Protein AF-A0A1E7RTI7-F1 (afdb_monomer)

pLDDT: mean 89.6, std 7.68, range [53.97, 96.56]

Solvent-accessible surface area (backbone atoms only — not comparable to full-atom values): 3024 Å² total; per-residue (Å²): 122,62,69,61,55,48,51,54,50,19,56,50,41,19,49,52,51,35,56,73,68,69,60,65,81,94,42,64,67,62,31,38,56,52,16,46,54,52,47,51,49,55,50,51,51,55,51,50,56,54,58,78,72,106

Foldseek 3Di:
DVVVVLVVQLVVQLVVVCVVVVNDPPCSVVSSVVSNVVSVVVVVVVVVVVVVVD

Radius of gyration: 13.21 Å; Cα contacts (8 Å, |Δi|>4): 23; chains: 1; bounding box: 31×25×34 Å

Mean predicted aligned error: 4.11 Å

Sequence (54 aa):
MDDEQKAERTRELARQIWEAEGRPDGHSARHWHMAERLVAAEVEAAQYDQEASR

Secondary structure (DSSP, 8-state):
-HHHHHHHHHHHHHHHHHHHTT--TT-HHHHHHHH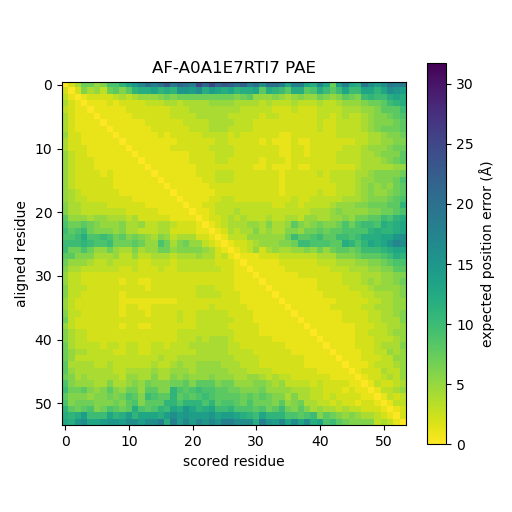HHHHHHHHHHHHHHHHHT-

Structure (mmCIF, N/CA/C/O backbone):
data_AF-A0A1E7RTI7-F1
#
_entry.id   AF-A0A1E7RTI7-F1
#
loop_
_atom_site.group_PDB
_atom_site.id
_atom_site.type_symbol
_atom_site.label_atom_id
_atom_site.label_alt_id
_atom_site.label_comp_id
_atom_site.label_asym_id
_atom_site.label_entity_id
_atom_site.label_seq_id
_atom_site.pdbx_PDB_ins_code
_atom_site.Cartn_x
_atom_site.Cartn_y
_atom_site.Cartn_z
_atom_site.occupancy
_atom_site.B_iso_or_equiv
_atom_site.auth_seq_id
_atom_site.auth_comp_id
_atom_site.auth_asym_id
_atom_site.auth_atom_id
_atom_site.pdbx_PDB_model_num
ATOM 1 N N . MET A 1 1 ? -1.402 14.161 11.781 1.00 53.97 1 MET A N 1
ATOM 2 C CA . MET A 1 1 ? -0.302 13.175 11.903 1.00 53.97 1 MET A CA 1
ATOM 3 C C . MET A 1 1 ? -0.577 11.924 11.065 1.00 53.97 1 MET A C 1
ATOM 5 O O . MET A 1 1 ? 0.304 11.083 10.958 1.00 53.97 1 MET A O 1
ATOM 9 N N . ASP A 1 2 ? -1.757 11.800 10.450 1.00 76.19 2 ASP A N 1
ATOM 10 C CA . ASP A 1 2 ? -2.169 10.599 9.712 1.00 76.19 2 ASP A CA 1
ATOM 11 C C . ASP A 1 2 ? -1.548 10.499 8.313 1.00 76.19 2 ASP A C 1
ATOM 13 O O . ASP A 1 2 ? -1.347 9.398 7.815 1.00 76.19 2 ASP A O 1
ATOM 17 N N . ASP A 1 3 ? -1.192 11.623 7.684 1.00 82.62 3 ASP A N 1
ATOM 18 C CA . ASP A 1 3 ? -0.658 11.622 6.314 1.00 82.62 3 ASP A CA 1
ATOM 19 C C . ASP A 1 3 ? 0.736 10.985 6.216 1.00 82.62 3 ASP A C 1
ATOM 21 O O . ASP A 1 3 ? 1.016 10.256 5.266 1.00 82.62 3 ASP A O 1
ATOM 25 N N . GLU A 1 4 ? 1.590 11.191 7.223 1.00 87.88 4 GLU A N 1
ATOM 26 C CA . GLU A 1 4 ? 2.916 10.564 7.281 1.00 87.88 4 GLU A CA 1
ATOM 27 C C . GLU A 1 4 ? 2.805 9.051 7.511 1.00 87.88 4 GLU A C 1
ATOM 29 O O . GLU A 1 4 ? 3.410 8.270 6.781 1.00 87.88 4 GLU A O 1
ATOM 34 N N . GLN A 1 5 ? 1.919 8.627 8.417 1.00 88.25 5 GLN A N 1
ATOM 35 C CA . GLN A 1 5 ? 1.639 7.208 8.663 1.00 88.25 5 GLN A CA 1
ATOM 36 C C . GLN A 1 5 ? 1.079 6.514 7.412 1.00 88.25 5 GLN A C 1
ATOM 38 O O . GLN A 1 5 ? 1.487 5.401 7.076 1.00 88.25 5 GLN A O 1
ATOM 43 N N . LYS A 1 6 ? 0.186 7.183 6.667 1.00 90.19 6 LYS A N 1
ATOM 44 C CA . LYS A 1 6 ? -0.323 6.682 5.380 1.00 90.19 6 LYS A CA 1
ATOM 45 C C . LYS A 1 6 ? 0.790 6.548 4.344 1.00 90.19 6 LYS A C 1
ATOM 47 O O . LYS A 1 6 ? 0.831 5.547 3.629 1.00 90.19 6 LYS A O 1
ATOM 52 N N . ALA A 1 7 ? 1.691 7.524 4.254 1.00 92.88 7 ALA 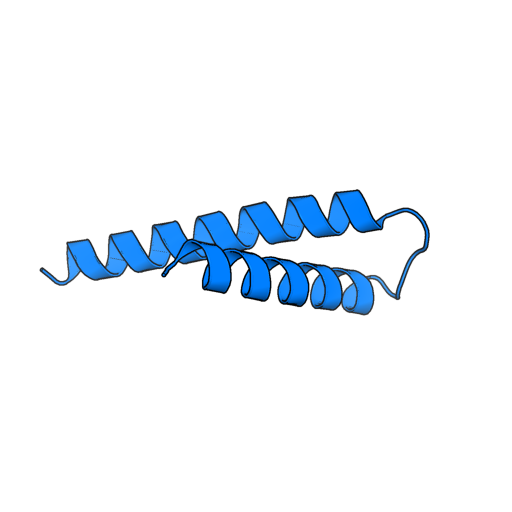A N 1
ATOM 53 C CA . ALA A 1 7 ? 2.812 7.483 3.319 1.00 92.88 7 ALA A CA 1
ATOM 54 C C . ALA A 1 7 ? 3.798 6.346 3.646 1.00 92.88 7 ALA A C 1
ATOM 56 O O . ALA A 1 7 ? 4.201 5.602 2.747 1.00 92.88 7 ALA A O 1
ATOM 57 N N . GLU A 1 8 ? 4.139 6.156 4.924 1.00 94.06 8 GLU A N 1
ATOM 58 C CA . GLU A 1 8 ? 4.985 5.047 5.382 1.00 94.06 8 GLU A CA 1
ATOM 59 C C . GLU A 1 8 ? 4.344 3.692 5.078 1.00 94.06 8 GLU A C 1
ATOM 61 O O . GLU A 1 8 ? 4.977 2.817 4.475 1.00 94.06 8 GLU A O 1
ATOM 66 N N . ARG A 1 9 ? 3.054 3.547 5.400 1.00 94.25 9 ARG A N 1
ATOM 67 C CA . ARG A 1 9 ? 2.293 2.326 5.133 1.00 94.25 9 ARG A CA 1
ATOM 68 C C . ARG A 1 9 ? 2.202 2.024 3.637 1.00 94.25 9 ARG A C 1
ATOM 70 O O . ARG A 1 9 ? 2.368 0.875 3.233 1.00 94.25 9 ARG A O 1
ATOM 77 N N . THR A 1 10 ? 2.013 3.053 2.812 1.00 95.38 10 THR A N 1
ATOM 78 C CA . THR A 1 10 ? 1.953 2.932 1.346 1.00 95.38 10 THR A CA 1
ATOM 79 C C . THR A 1 10 ? 3.279 2.424 0.795 1.00 95.38 10 THR A C 1
ATOM 81 O O . THR A 1 10 ? 3.308 1.485 -0.000 1.00 95.38 10 THR A O 1
ATOM 84 N N . ARG A 1 11 ? 4.400 2.991 1.256 1.00 95.62 11 ARG A N 1
ATOM 85 C CA . ARG A 1 11 ? 5.738 2.555 0.845 1.00 95.62 11 ARG A CA 1
ATOM 86 C C . ARG A 1 11 ? 6.006 1.105 1.233 1.00 95.62 11 ARG A C 1
ATOM 88 O O . ARG A 1 11 ? 6.582 0.355 0.443 1.00 95.62 11 ARG A O 1
ATOM 95 N N . GLU A 1 12 ? 5.608 0.712 2.436 1.00 96.12 12 GLU A N 1
ATOM 96 C CA . GLU A 1 12 ? 5.786 -0.656 2.901 1.00 96.12 12 GLU A CA 1
ATOM 97 C C . GLU A 1 12 ? 4.935 -1.652 2.103 1.00 96.12 12 GLU A C 1
ATOM 99 O O . GLU A 1 12 ? 5.469 -2.656 1.630 1.00 96.12 12 GLU A O 1
ATOM 104 N N . LEU A 1 13 ? 3.654 -1.353 1.874 1.00 95.88 13 LEU A N 1
ATOM 105 C CA . LEU A 1 13 ? 2.773 -2.182 1.049 1.00 95.88 13 LEU A CA 1
ATOM 106 C C . LEU A 1 13 ? 3.279 -2.294 -0.390 1.00 95.88 13 LEU A C 1
ATOM 108 O O . LEU A 1 13 ? 3.327 -3.397 -0.929 1.00 95.88 13 LEU A O 1
ATOM 112 N N . ALA A 1 14 ? 3.729 -1.195 -1.000 1.00 95.81 14 ALA A N 1
ATOM 113 C CA . ALA A 1 14 ? 4.280 -1.216 -2.353 1.00 95.81 14 ALA A CA 1
ATOM 114 C C . ALA A 1 14 ? 5.496 -2.152 -2.448 1.00 95.81 14 ALA A C 1
ATOM 116 O O . ALA A 1 14 ? 5.606 -2.930 -3.398 1.00 95.81 14 ALA A O 1
ATOM 117 N N . ARG A 1 15 ? 6.374 -2.135 -1.433 1.00 93.94 15 ARG A N 1
ATOM 118 C CA . ARG A 1 15 ? 7.513 -3.059 -1.334 1.00 93.94 15 ARG A CA 1
ATOM 119 C C . ARG A 1 15 ? 7.058 -4.508 -1.160 1.00 93.94 15 ARG A C 1
ATOM 121 O O . ARG A 1 15 ? 7.589 -5.378 -1.843 1.00 93.94 15 ARG A O 1
ATOM 128 N N . GLN A 1 16 ? 6.092 -4.775 -0.280 1.00 95.25 16 GLN A N 1
ATOM 129 C CA . GLN A 1 16 ? 5.573 -6.130 -0.051 1.00 95.25 16 GLN A CA 1
ATOM 130 C C . GLN A 1 16 ? 4.948 -6.719 -1.320 1.00 95.25 16 GLN A C 1
ATOM 132 O O . GLN A 1 16 ? 5.227 -7.862 -1.671 1.00 95.25 16 GLN A O 1
ATOM 137 N N . ILE A 1 17 ? 4.157 -5.922 -2.040 1.00 93.88 17 ILE A N 1
ATOM 138 C CA . ILE A 1 17 ? 3.569 -6.296 -3.327 1.00 93.88 17 ILE A CA 1
ATOM 139 C C . ILE A 1 17 ? 4.672 -6.611 -4.345 1.00 93.88 17 ILE A C 1
ATOM 141 O O . ILE A 1 17 ? 4.627 -7.644 -5.009 1.00 93.88 17 ILE A O 1
ATOM 145 N N . TRP A 1 18 ? 5.674 -5.737 -4.463 1.00 94.12 18 TRP A N 1
ATOM 146 C CA . TRP A 1 18 ? 6.790 -5.928 -5.388 1.00 94.12 18 TRP A CA 1
ATOM 147 C C . TRP A 1 18 ? 7.588 -7.203 -5.081 1.00 94.12 18 TRP A C 1
ATOM 149 O O . TRP A 1 18 ? 7.927 -7.958 -5.991 1.00 94.12 18 TRP A O 1
ATOM 159 N N . GLU A 1 19 ? 7.855 -7.480 -3.803 1.00 94.44 19 GLU A N 1
ATOM 160 C CA . GLU A 1 19 ? 8.525 -8.707 -3.364 1.00 94.44 19 GLU A CA 1
ATOM 161 C C . GLU A 1 19 ? 7.683 -9.958 -3.641 1.00 94.44 19 GLU A C 1
ATOM 163 O O . GLU A 1 19 ? 8.224 -10.945 -4.140 1.00 94.44 19 GLU A O 1
ATOM 168 N N . ALA A 1 20 ? 6.373 -9.908 -3.385 1.00 93.62 20 ALA A N 1
ATOM 169 C CA . ALA A 1 20 ? 5.450 -11.013 -3.647 1.00 93.62 20 ALA A CA 1
ATOM 170 C C . ALA A 1 20 ? 5.325 -11.340 -5.145 1.00 93.62 20 ALA A C 1
ATOM 172 O O . ALA A 1 20 ? 5.174 -12.503 -5.512 1.00 93.62 20 ALA A O 1
ATOM 173 N N . GLU A 1 21 ? 5.438 -10.334 -6.016 1.00 92.44 21 GLU A N 1
ATOM 174 C CA . GLU A 1 21 ? 5.439 -10.514 -7.473 1.00 92.44 21 GLU A CA 1
ATOM 175 C C . GLU A 1 21 ? 6.801 -10.943 -8.049 1.00 92.44 21 GLU A C 1
ATOM 177 O O . GLU A 1 21 ? 6.944 -11.076 -9.264 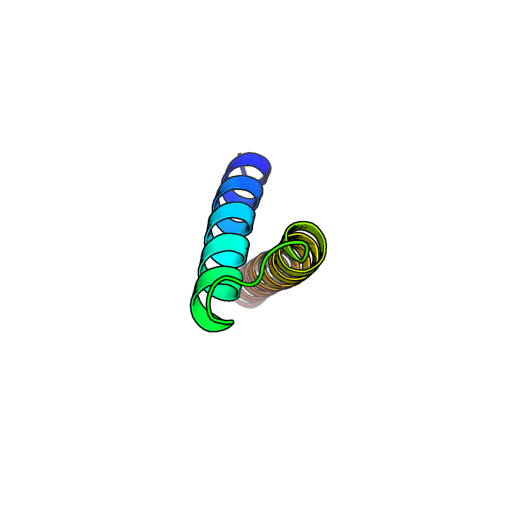1.00 92.44 21 GLU A O 1
ATOM 182 N N . GLY A 1 22 ? 7.813 -11.179 -7.208 1.00 93.44 22 GLY A N 1
ATOM 183 C CA . GLY A 1 22 ? 9.129 -11.634 -7.663 1.00 93.44 22 GLY A CA 1
ATOM 184 C C . GLY A 1 22 ? 10.034 -10.511 -8.167 1.00 93.44 22 GLY A C 1
ATOM 185 O O . GLY A 1 22 ? 10.959 -10.768 -8.932 1.00 93.44 22 GLY A O 1
ATOM 186 N N . ARG A 1 23 ? 9.797 -9.279 -7.705 1.00 90.00 23 ARG A N 1
ATOM 187 C CA . ARG A 1 23 ? 10.603 -8.086 -7.992 1.00 90.00 23 ARG A CA 1
ATOM 188 C C . ARG A 1 23 ? 10.684 -7.718 -9.481 1.00 90.00 23 ARG A C 1
ATOM 190 O O . ARG A 1 23 ? 11.785 -7.527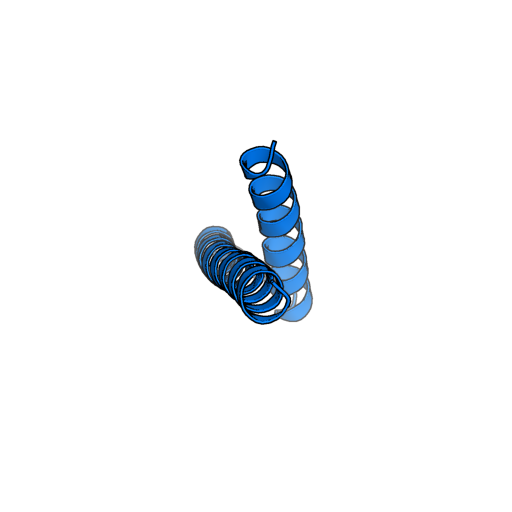 -9.995 1.00 90.00 23 ARG A O 1
ATOM 197 N N . PRO A 1 24 ? 9.548 -7.593 -10.189 1.00 91.81 24 PRO A N 1
ATOM 198 C CA . PRO A 1 24 ? 9.576 -7.245 -11.599 1.00 91.81 24 PRO A CA 1
ATOM 199 C C . PRO A 1 24 ? 10.011 -5.784 -11.786 1.00 91.81 24 PRO A C 1
ATOM 201 O O . PRO A 1 24 ? 9.567 -4.883 -11.066 1.00 91.81 24 PRO A O 1
ATOM 204 N N . ASP A 1 25 ? 10.871 -5.546 -12.771 1.00 87.75 25 ASP A N 1
ATOM 205 C CA . ASP A 1 25 ? 11.313 -4.205 -13.147 1.00 87.75 25 ASP A CA 1
ATOM 206 C C . ASP A 1 25 ? 10.214 -3.440 -13.902 1.00 87.75 25 ASP A C 1
ATOM 208 O O . ASP 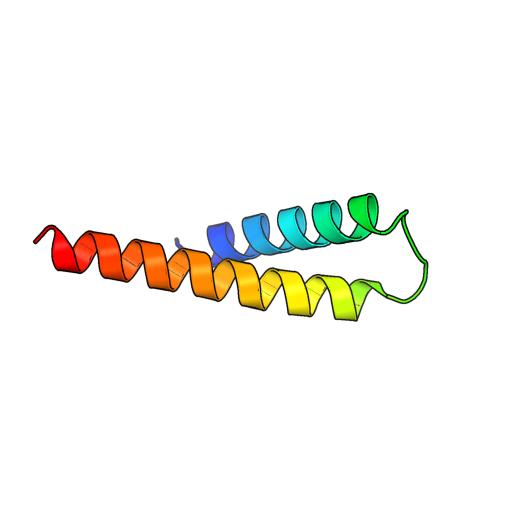A 1 25 ? 9.384 -4.019 -14.601 1.00 87.75 25 ASP A O 1
ATOM 212 N N . GLY A 1 26 ? 10.191 -2.111 -13.764 1.00 87.25 26 GLY A N 1
ATOM 213 C CA . GLY A 1 26 ? 9.287 -1.235 -14.525 1.00 87.25 26 GLY A CA 1
ATOM 214 C C . GLY A 1 26 ? 7.830 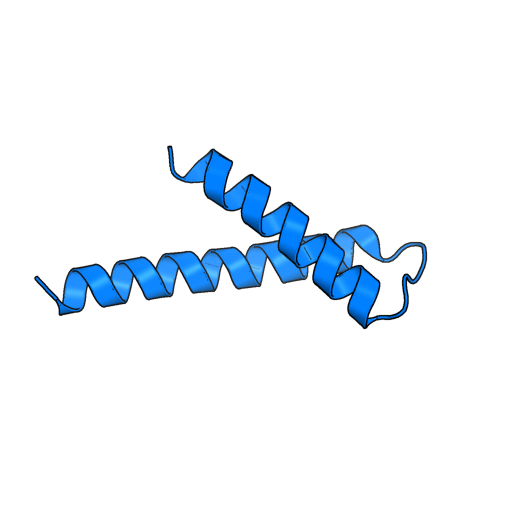-1.183 -14.041 1.00 87.25 26 GLY A C 1
ATOM 215 O O . GLY A 1 26 ? 7.032 -0.439 -14.607 1.00 87.25 26 GLY A O 1
ATOM 216 N N . HIS A 1 27 ? 7.473 -1.907 -12.976 1.00 86.56 27 HIS A N 1
ATOM 217 C CA . HIS A 1 27 ? 6.103 -1.944 -12.443 1.00 86.56 27 HIS A CA 1
ATOM 218 C C . HIS A 1 27 ? 5.889 -1.134 -11.156 1.00 86.56 27 HIS A C 1
ATOM 220 O O . HIS A 1 27 ? 4.771 -1.105 -10.642 1.00 86.56 27 HIS A O 1
ATOM 226 N N . SER A 1 28 ? 6.903 -0.405 -10.682 1.0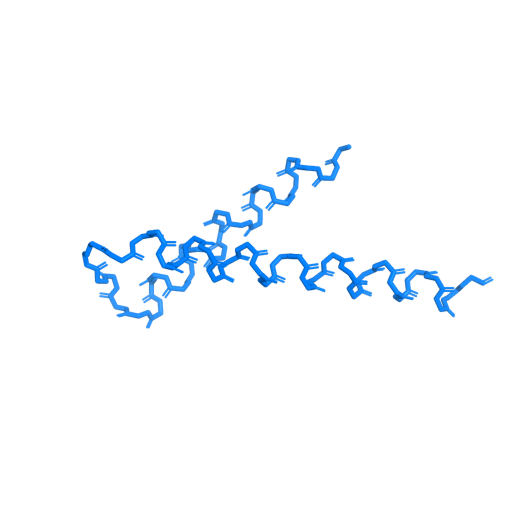0 86.25 28 SER A N 1
ATOM 227 C CA . SER A 1 28 ? 6.875 0.305 -9.395 1.00 86.25 28 SER A CA 1
ATOM 228 C C . SER A 1 28 ? 5.674 1.244 -9.234 1.00 86.25 28 SER A C 1
ATOM 230 O O . SER A 1 28 ? 5.074 1.289 -8.166 1.00 86.25 28 SER A O 1
ATOM 232 N N . ALA A 1 29 ? 5.265 1.948 -10.296 1.00 90.62 29 ALA A N 1
ATOM 233 C CA . ALA A 1 29 ? 4.091 2.826 -10.264 1.00 90.62 29 ALA A CA 1
ATOM 234 C C . ALA A 1 29 ? 2.773 2.050 -10.084 1.00 90.62 29 ALA A C 1
ATOM 236 O O . ALA A 1 29 ? 1.883 2.488 -9.358 1.00 90.62 29 ALA A O 1
ATOM 237 N N . ARG A 1 30 ? 2.656 0.865 -10.702 1.00 92.25 30 ARG A N 1
ATOM 238 C CA . ARG A 1 30 ? 1.487 -0.013 -10.549 1.00 92.25 30 ARG A CA 1
ATOM 239 C C . ARG A 1 30 ? 1.391 -0.535 -9.117 1.00 92.25 30 ARG A C 1
ATOM 241 O O . ARG A 1 30 ? 0.303 -0.545 -8.547 1.00 92.25 30 ARG A O 1
ATOM 248 N N . HIS A 1 31 ? 2.520 -0.948 -8.540 1.00 94.50 31 HIS A N 1
ATOM 249 C CA . HIS A 1 31 ? 2.583 -1.408 -7.150 1.00 94.50 31 HIS A CA 1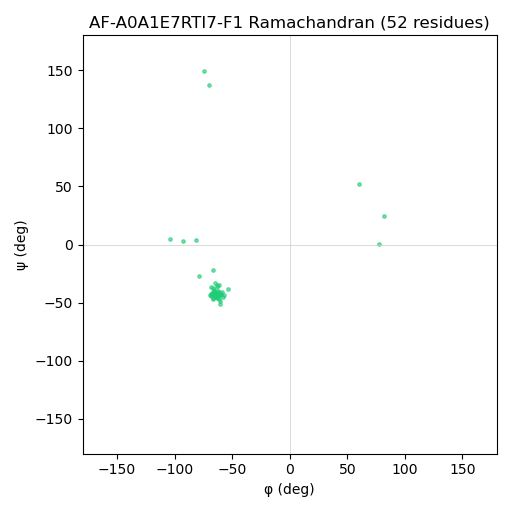
ATOM 250 C C . HIS A 1 31 ? 2.270 -0.287 -6.168 1.00 94.50 31 HIS A C 1
ATOM 252 O O . HIS A 1 31 ? 1.522 -0.512 -5.223 1.00 94.50 31 HIS A O 1
ATOM 258 N N . TRP A 1 32 ? 2.780 0.919 -6.428 1.00 94.06 32 TRP A N 1
ATOM 259 C CA . TRP A 1 32 ? 2.495 2.100 -5.620 1.00 94.06 32 TRP A CA 1
ATOM 260 C C . TRP A 1 32 ? 1.003 2.439 -5.615 1.00 94.06 32 TRP A C 1
ATOM 262 O O . TRP A 1 32 ? 0.403 2.501 -4.549 1.00 94.06 32 TRP A O 1
ATOM 272 N N . HIS A 1 33 ? 0.363 2.538 -6.784 1.00 95.44 33 HIS A N 1
ATOM 273 C CA . HIS A 1 33 ? -1.082 2.784 -6.855 1.00 95.44 33 HIS A CA 1
ATOM 274 C C . HIS A 1 33 ? -1.918 1.684 -6.198 1.00 95.44 33 HIS A C 1
ATOM 276 O O . HIS A 1 33 ? -2.967 1.962 -5.616 1.00 95.44 33 HIS A O 1
ATOM 282 N N . MET A 1 34 ? -1.486 0.424 -6.284 1.00 94.88 34 MET A N 1
ATOM 283 C CA . MET A 1 34 ? -2.172 -0.659 -5.583 1.00 94.88 34 MET A CA 1
ATOM 284 C C . MET A 1 34 ? -2.027 -0.522 -4.063 1.00 94.88 34 MET A C 1
ATOM 286 O O . MET A 1 34 ? -3.012 -0.687 -3.349 1.00 94.88 34 MET A O 1
ATOM 290 N N . ALA A 1 35 ? -0.838 -0.158 -3.579 1.00 96.56 35 ALA A N 1
ATOM 291 C CA . ALA A 1 35 ? -0.595 0.114 -2.169 1.00 96.56 35 ALA A CA 1
ATOM 292 C C . ALA A 1 35 ? -1.416 1.305 -1.656 1.00 96.56 35 ALA A C 1
ATOM 294 O O . ALA A 1 35 ? -2.058 1.181 -0.620 1.00 96.56 35 ALA A O 1
ATOM 295 N N . GLU A 1 36 ? -1.479 2.412 -2.401 1.00 95.19 36 GLU A N 1
ATOM 296 C CA . GLU A 1 36 ? -2.278 3.593 -2.036 1.00 95.19 36 GLU A CA 1
ATOM 297 C C . GLU A 1 36 ? -3.755 3.241 -1.836 1.00 95.19 36 GLU A C 1
ATOM 299 O O . GLU A 1 36 ? -4.373 3.657 -0.858 1.00 95.19 36 GLU A O 1
ATOM 304 N N . ARG A 1 37 ? -4.320 2.420 -2.731 1.00 95.88 37 ARG A N 1
ATOM 305 C CA . ARG A 1 37 ? -5.712 1.963 -2.621 1.00 95.88 37 ARG A CA 1
ATOM 306 C C . ARG A 1 37 ? -5.946 1.076 -1.401 1.00 95.88 37 ARG A C 1
ATOM 308 O O . ARG A 1 37 ? -6.996 1.185 -0.777 1.00 95.88 37 ARG A O 1
ATOM 315 N N . LEU A 1 38 ? -4.993 0.203 -1.072 1.00 95.00 38 LEU A N 1
ATOM 316 C CA . LEU A 1 38 ? -5.081 -0.656 0.111 1.00 95.00 38 LEU A CA 1
ATOM 317 C C . LEU A 1 38 ? -4.999 0.167 1.398 1.00 95.00 38 LEU A C 1
ATOM 319 O O . LEU A 1 38 ? -5.817 -0.033 2.287 1.00 95.00 38 LEU A O 1
ATOM 323 N N . VAL A 1 39 ? -4.085 1.137 1.471 1.00 94.88 39 VAL A N 1
ATOM 324 C CA . VAL A 1 39 ? -3.969 2.036 2.630 1.00 94.88 39 VAL A CA 1
ATOM 325 C C . VAL A 1 39 ? -5.211 2.901 2.793 1.00 94.88 39 VAL A C 1
ATOM 327 O O . VAL A 1 39 ? -5.691 3.065 3.910 1.00 94.88 39 VAL A O 1
ATOM 330 N N . ALA A 1 40 ? -5.763 3.432 1.700 1.00 92.38 40 ALA A N 1
ATOM 331 C CA . ALA A 1 40 ? -7.013 4.184 1.754 1.00 92.38 40 ALA A CA 1
ATOM 332 C C . ALA A 1 40 ? -8.151 3.336 2.347 1.00 92.38 40 ALA A C 1
ATOM 334 O O . ALA A 1 40 ? -8.837 3.796 3.255 1.00 92.38 40 ALA A O 1
ATOM 335 N N . ALA A 1 41 ? -8.281 2.078 1.913 1.00 94.00 41 ALA A N 1
ATOM 336 C CA . ALA A 1 41 ? -9.271 1.153 2.457 1.00 94.00 41 ALA A CA 1
ATOM 337 C C . ALA A 1 41 ? -9.008 0.784 3.932 1.00 94.00 41 ALA A C 1
ATOM 339 O O . ALA A 1 41 ? -9.955 0.725 4.710 1.00 94.00 41 ALA A O 1
ATOM 340 N N . GLU A 1 42 ? -7.748 0.568 4.341 1.00 91.06 42 GLU A N 1
ATOM 341 C CA . GLU A 1 42 ? -7.380 0.327 5.751 1.00 91.06 42 GLU A CA 1
ATOM 342 C C . GLU A 1 42 ? -7.783 1.519 6.639 1.00 91.06 42 GLU A C 1
ATOM 344 O O . GLU A 1 42 ? -8.335 1.331 7.723 1.00 91.06 42 GLU A O 1
ATOM 349 N N . VAL A 1 43 ? -7.546 2.748 6.170 1.00 90.62 43 VAL A N 1
ATOM 350 C CA . VAL A 1 43 ? -7.909 3.977 6.889 1.00 90.62 43 VAL A CA 1
ATOM 351 C C . VAL A 1 43 ? -9.423 4.135 6.983 1.00 90.62 43 VAL A C 1
ATOM 353 O O . VAL A 1 43 ? -9.926 4.420 8.066 1.00 90.62 43 VAL A O 1
ATOM 356 N N . GLU A 1 44 ? -10.148 3.948 5.880 1.00 90.62 44 GLU A N 1
ATOM 357 C CA . GLU A 1 44 ? -11.613 4.027 5.870 1.00 90.62 44 GLU A CA 1
ATOM 358 C C . GLU A 1 44 ? -12.237 2.978 6.800 1.00 90.62 44 GLU A C 1
ATOM 360 O O . GLU A 1 44 ? -13.128 3.304 7.582 1.00 90.62 44 GLU A O 1
ATOM 365 N N . ALA A 1 45 ? -11.732 1.741 6.779 1.00 89.81 45 ALA A N 1
ATOM 366 C CA . ALA A 1 45 ? -12.190 0.681 7.674 1.00 89.81 45 ALA A CA 1
ATOM 367 C C . ALA A 1 45 ? -11.918 1.023 9.148 1.00 89.81 45 ALA A C 1
ATOM 369 O O . ALA A 1 45 ? -12.814 0.908 9.980 1.00 89.81 45 ALA A O 1
ATOM 370 N N . ALA A 1 46 ? -10.720 1.522 9.470 1.00 87.38 46 ALA A N 1
ATOM 371 C CA . ALA A 1 46 ? -10.383 1.940 10.830 1.00 87.38 46 ALA A CA 1
ATOM 372 C C . ALA A 1 46 ? -11.259 3.106 11.324 1.00 87.38 46 ALA A C 1
ATOM 374 O O . ALA A 1 46 ? -11.598 3.170 12.507 1.00 87.38 46 ALA A O 1
ATOM 375 N N . GLN A 1 47 ? -11.634 4.026 10.432 1.00 86.81 47 GLN A N 1
ATOM 376 C CA . GLN A 1 47 ? -12.557 5.120 10.744 1.00 86.81 47 GLN A CA 1
ATOM 377 C C . GLN A 1 47 ? -13.978 4.608 10.991 1.00 86.81 47 GLN A C 1
ATOM 379 O O . GLN A 1 47 ? -14.606 5.017 11.967 1.00 86.81 47 GLN A O 1
ATOM 384 N N . TYR A 1 48 ? -14.460 3.688 10.153 1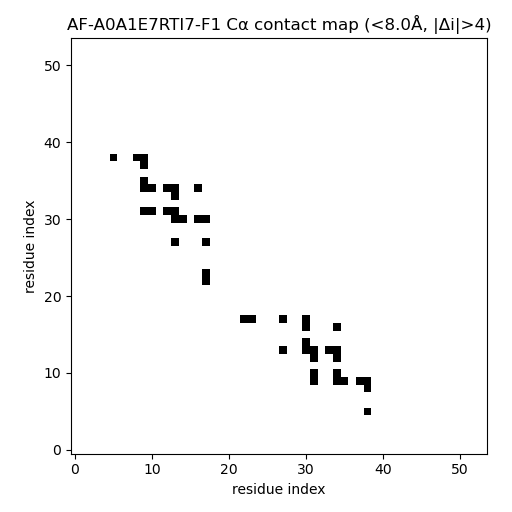.00 87.31 48 TYR A N 1
ATOM 385 C CA . TYR A 1 48 ? -15.773 3.070 10.317 1.00 87.31 48 TYR A CA 1
ATOM 386 C C . TYR A 1 48 ? -15.879 2.284 11.630 1.00 87.31 48 TYR A C 1
ATOM 388 O O . TYR A 1 48 ? -16.851 2.441 12.365 1.00 87.31 48 TYR A O 1
ATOM 396 N N . ASP A 1 49 ? -14.854 1.502 11.975 1.00 84.81 49 ASP A N 1
ATOM 397 C CA . ASP A 1 49 ? -14.810 0.742 13.229 1.00 84.81 49 ASP A CA 1
ATOM 398 C C . ASP A 1 49 ? -14.804 1.661 14.465 1.00 84.81 49 ASP A C 1
ATOM 400 O O . ASP A 1 49 ? -15.441 1.354 15.480 1.00 84.81 49 ASP A O 1
ATOM 404 N N . GLN A 1 50 ? -14.123 2.812 14.385 1.00 78.62 50 GLN A N 1
ATOM 405 C CA . GLN A 1 50 ? -14.162 3.831 15.438 1.00 78.62 50 GLN A CA 1
ATOM 406 C C . GLN A 1 50 ? -15.545 4.470 15.582 1.00 78.62 50 GLN A C 1
ATOM 408 O O . GLN A 1 50 ? -15.985 4.707 16.707 1.00 78.62 50 GLN A O 1
ATOM 413 N N . GLU A 1 51 ? -16.226 4.758 14.472 1.00 81.69 51 GLU A N 1
ATOM 414 C CA . GLU A 1 51 ? -17.575 5.330 14.484 1.00 81.69 51 GLU A CA 1
ATOM 415 C C . GLU A 1 51 ? -18.611 4.332 15.014 1.00 81.69 51 GLU A C 1
ATOM 417 O O . GLU A 1 51 ? -19.437 4.695 15.846 1.00 81.69 51 GLU A O 1
ATOM 422 N N . ALA A 1 52 ? -18.531 3.064 14.609 1.00 80.25 52 ALA A N 1
ATOM 423 C CA . ALA A 1 52 ? -19.430 2.007 15.072 1.00 80.25 52 ALA A CA 1
ATOM 424 C C . ALA A 1 52 ? -19.270 1.680 16.570 1.00 80.25 52 ALA A C 1
ATOM 426 O O . ALA A 1 52 ? -20.184 1.129 17.183 1.00 80.25 52 ALA A O 1
ATOM 427 N N . SER A 1 53 ? -18.116 2.013 17.157 1.00 73.44 53 SER A N 1
ATOM 428 C CA . SER A 1 53 ? -17.808 1.802 18.579 1.00 73.44 53 SER A CA 1
ATOM 429 C C . SER A 1 53 ? -18.135 3.010 19.474 1.00 73.44 53 SER A C 1
ATOM 431 O O . SER A 1 53 ? -17.832 2.971 20.670 1.00 73.44 53 SER A O 1
ATOM 433 N N . ARG A 1 54 ? -18.703 4.085 18.914 1.00 70.56 54 ARG A N 1
ATOM 434 C CA . ARG A 1 54 ? -19.040 5.335 19.612 1.00 70.56 54 ARG A CA 1
ATOM 435 C C . ARG A 1 54 ? -20.504 5.390 20.045 1.00 70.56 54 ARG A C 1
ATOM 437 O O . ARG A 1 54 ? -20.740 5.956 21.137 1.00 70.56 54 ARG A O 1
#